Protein AF-A0A4U0Z3P5-F1 (afdb_monomer_lite)

pLDDT: mean 72.95, std 16.18, range [36.94, 95.38]

Organism: NCBI:txid402884

Foldseek 3Di:
DWDKDWPDDDDDDDDPPVCVPDDIDIDTDDPVRLVVLQVVCVVVVAPGSSRSVVVVVVVVQQDDPVLVVVLVVLVVLLVVLQVVLVVCVVVVNNVSSVVSVVVSVVSVVVSVVSSVVSVVVD

InterPro domains:
  IPR053842 Mobilization protein NikA-like [PF21983] (19-80)

Radius of gyration: 20.64 Å; chains: 1; bounding box: 52×33×50 Å

Sequence (122 aa):
MTEVIEGASDGSKPRSERRQRTEIISVRITPHERQQIKEAARRACCSGIAGYLRERALEDVLMPRDLAVIIGHLAVIGDCLASAAEALERKGLLDAAEQCRKRSTLLVALQLRLAQRSSDAG

Secondary structure (DSSP, 8-state):
-PEEE-------SPPPGGGTT-----EEE-HHHHHHHHHHHHHTT-SSHHHHHHHHHHHSS---HHHHHHHHHHHHHHHHHHHHHHHHHTTT-HHHHHHHHHHHHHHHHHHHHHHHHHHS--

Structure (mmCIF, N/CA/C/O backbone):
data_AF-A0A4U0Z3P5-F1
#
_entry.id   AF-A0A4U0Z3P5-F1
#
loop_
_atom_site.group_PDB
_atom_site.id
_atom_site.type_symbol
_atom_site.label_atom_id
_atom_site.label_alt_id
_atom_site.label_comp_id
_atom_site.label_asym_id
_atom_site.label_entity_id
_atom_site.label_seq_id
_atom_site.pdbx_PDB_ins_code
_atom_site.Cartn_x
_atom_site.Cartn_y
_atom_site.Cartn_z
_atom_site.occupancy
_atom_site.B_iso_or_equiv
_atom_site.auth_seq_id
_atom_site.auth_comp_id
_atom_site.auth_asym_id
_atom_site.auth_atom_id
_atom_site.pdbx_PDB_model_num
ATOM 1 N N . MET A 1 1 ? 36.945 -6.025 -9.769 1.00 42.53 1 MET A N 1
ATOM 2 C CA . MET A 1 1 ? 36.894 -4.910 -8.800 1.00 42.53 1 MET A CA 1
ATOM 3 C C . MET A 1 1 ? 35.521 -4.261 -8.952 1.00 42.53 1 MET A C 1
ATOM 5 O O . MET A 1 1 ? 35.223 -3.784 -10.037 1.00 42.53 1 MET A O 1
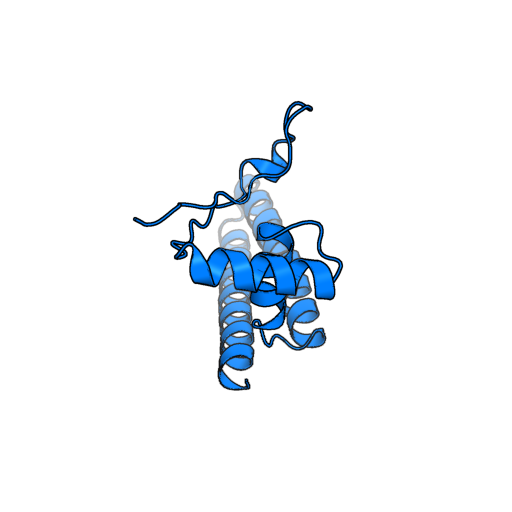ATOM 9 N N . THR A 1 2 ? 34.640 -4.394 -7.960 1.00 36.94 2 THR A N 1
ATOM 10 C CA . THR A 1 2 ? 33.233 -3.936 -7.998 1.00 36.94 2 THR A CA 1
ATOM 11 C C . THR A 1 2 ? 33.085 -2.637 -7.217 1.00 36.94 2 THR A C 1
ATOM 13 O O . THR A 1 2 ? 33.515 -2.583 -6.066 1.00 36.94 2 THR A O 1
ATOM 16 N N . GLU A 1 3 ? 32.473 -1.619 -7.821 1.00 43.22 3 GLU A N 1
ATOM 17 C CA . GLU A 1 3 ? 32.145 -0.353 -7.155 1.00 43.22 3 GLU A CA 1
ATOM 18 C C . GLU A 1 3 ? 30.726 -0.426 -6.564 1.00 43.22 3 GLU A C 1
ATOM 20 O O . GLU A 1 3 ? 29.813 -0.978 -7.182 1.00 43.22 3 GLU A O 1
ATOM 25 N N . VAL A 1 4 ? 30.539 0.121 -5.359 1.00 48.09 4 VAL A N 1
ATOM 26 C CA . VAL A 1 4 ? 29.225 0.272 -4.715 1.00 48.09 4 VAL A CA 1
ATOM 27 C C . VAL A 1 4 ? 28.721 1.680 -5.012 1.00 48.09 4 VAL A C 1
ATOM 29 O O . VAL A 1 4 ? 29.396 2.656 -4.693 1.00 48.09 4 VAL A O 1
ATOM 32 N N . ILE A 1 5 ? 27.550 1.793 -5.640 1.00 49.03 5 ILE A N 1
ATOM 33 C CA . ILE A 1 5 ? 26.909 3.087 -5.898 1.00 49.03 5 ILE A CA 1
A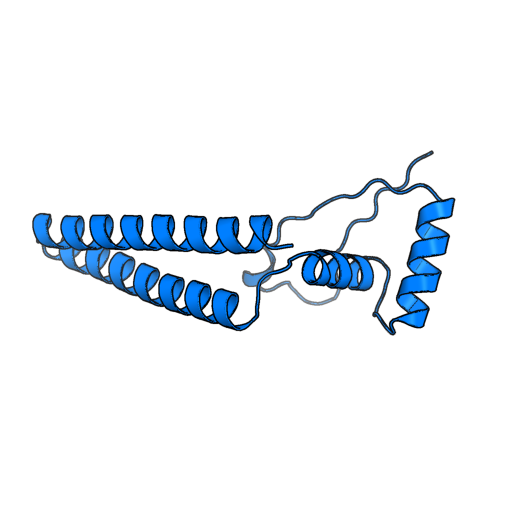TOM 34 C C . ILE A 1 5 ? 25.809 3.282 -4.859 1.00 49.03 5 ILE A C 1
ATOM 36 O O . ILE A 1 5 ? 24.796 2.584 -4.873 1.00 49.03 5 ILE A O 1
ATOM 40 N N . GLU A 1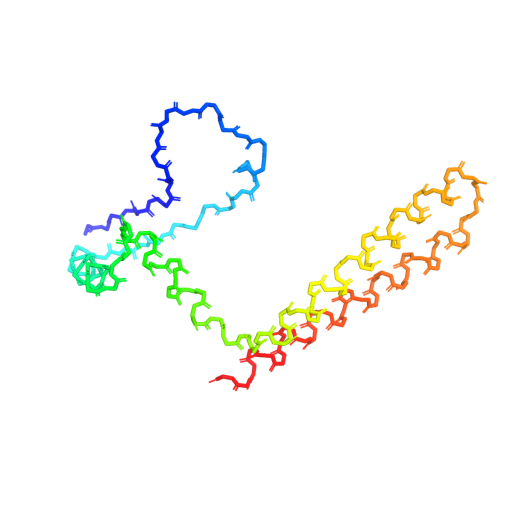 6 ? 26.008 4.243 -3.962 1.00 47.28 6 GLU A N 1
ATOM 41 C CA . GLU A 1 6 ? 25.003 4.659 -2.988 1.00 47.28 6 GLU A CA 1
ATOM 42 C C . GLU A 1 6 ? 24.114 5.750 -3.598 1.00 47.28 6 GLU A C 1
ATOM 44 O O . GLU A 1 6 ? 24.576 6.815 -4.012 1.00 47.28 6 GLU A O 1
ATOM 49 N N . GLY A 1 7 ? 22.809 5.496 -3.677 1.00 40.88 7 GLY A N 1
ATOM 50 C CA . GLY A 1 7 ? 21.832 6.472 -4.151 1.00 40.88 7 GLY A CA 1
ATOM 51 C C . GLY A 1 7 ? 21.489 7.513 -3.085 1.00 40.88 7 GLY A C 1
ATOM 52 O O . GLY A 1 7 ? 20.395 7.468 -2.525 1.00 40.88 7 GLY A O 1
ATOM 53 N N . ALA A 1 8 ? 22.374 8.477 -2.822 1.00 44.03 8 ALA A N 1
ATOM 54 C CA . ALA A 1 8 ? 22.098 9.611 -1.938 1.00 44.03 8 ALA A CA 1
ATOM 55 C C . ALA A 1 8 ? 22.137 10.946 -2.704 1.00 44.03 8 ALA A C 1
ATOM 57 O O . ALA A 1 8 ? 23.118 11.286 -3.352 1.00 44.03 8 ALA A O 1
ATOM 58 N N . SER A 1 9 ? 21.033 11.697 -2.632 1.00 41.38 9 SER A N 1
ATOM 59 C CA . SER A 1 9 ? 20.907 13.064 -3.162 1.00 41.38 9 SER A CA 1
ATOM 60 C C . SER A 1 9 ? 21.870 14.023 -2.449 1.00 41.38 9 SER A C 1
ATOM 62 O O . SER A 1 9 ? 21.959 13.978 -1.220 1.00 41.38 9 SER A O 1
ATOM 64 N N . ASP A 1 10 ? 22.511 14.889 -3.243 1.00 44.78 10 ASP A N 1
ATOM 65 C CA . ASP A 1 10 ? 23.544 15.867 -2.878 1.00 44.78 10 ASP A CA 1
ATOM 66 C C . ASP A 1 10 ? 23.290 16.623 -1.565 1.00 44.78 10 ASP A C 1
ATOM 68 O O . ASP A 1 10 ? 22.175 17.064 -1.259 1.00 44.78 10 ASP A O 1
ATOM 72 N N . GLY A 1 11 ? 24.365 16.756 -0.785 1.00 51.50 11 GLY A N 1
ATOM 73 C CA . GLY A 1 11 ? 24.392 17.397 0.523 1.00 51.50 11 GLY A CA 1
ATOM 74 C C . GLY A 1 11 ? 24.419 18.923 0.448 1.00 51.50 11 GLY A C 1
ATOM 75 O O . GLY A 1 11 ? 25.118 19.491 -0.385 1.00 51.50 11 GLY A O 1
ATOM 76 N N . SER A 1 12 ? 23.649 19.565 1.338 1.00 42.38 12 SER A N 1
ATOM 77 C CA . SER A 1 12 ? 23.876 20.924 1.900 1.00 42.38 12 SER A CA 1
ATOM 78 C C . SER A 1 12 ? 22.657 21.521 2.640 1.00 42.38 12 SER A C 1
ATOM 80 O O . SER A 1 12 ? 22.616 22.723 2.892 1.00 42.38 12 SER A O 1
ATOM 82 N N . LYS A 1 13 ? 21.660 20.723 3.058 1.00 45.34 13 LYS A N 1
ATOM 83 C CA . LYS A 1 13 ? 20.616 21.173 4.004 1.00 45.34 13 LYS A CA 1
ATOM 84 C C . LYS A 1 13 ? 20.355 20.111 5.079 1.00 45.34 13 LYS A C 1
ATOM 86 O O . LYS A 1 13 ? 20.363 18.925 4.734 1.00 45.34 13 LYS A O 1
ATOM 91 N N . PRO A 1 14 ? 20.113 20.496 6.350 1.00 45.53 14 PRO A N 1
ATOM 92 C CA . PRO A 1 14 ? 19.715 19.548 7.386 1.00 45.53 14 PRO A CA 1
ATOM 93 C C . PRO A 1 14 ? 18.454 18.804 6.923 1.00 45.53 14 PRO A C 1
ATOM 95 O O . PRO A 1 14 ? 17.455 19.401 6.521 1.00 45.53 14 PRO A O 1
ATOM 98 N N . ARG A 1 15 ? 18.573 17.476 6.860 1.00 48.81 15 ARG A N 1
ATOM 99 C CA . ARG A 1 15 ? 17.631 16.551 6.216 1.00 48.81 15 ARG A CA 1
ATOM 100 C C . ARG A 1 15 ? 16.362 16.441 7.073 1.00 48.81 15 ARG A C 1
ATOM 102 O O . ARG A 1 15 ? 16.449 16.068 8.235 1.00 48.81 15 ARG A O 1
ATOM 109 N N . SER A 1 16 ? 15.190 16.723 6.502 1.00 53.81 16 SER A N 1
ATOM 110 C CA . SER A 1 16 ? 13.887 16.530 7.163 1.00 53.81 16 SER A CA 1
ATOM 111 C C . SER A 1 16 ? 13.665 15.063 7.567 1.00 53.81 16 SER A C 1
ATOM 113 O O . SER A 1 16 ? 13.973 14.182 6.758 1.00 53.81 16 SER A O 1
ATOM 115 N N . GLU A 1 17 ? 13.041 14.797 8.723 1.00 50.62 17 GLU A N 1
ATOM 116 C CA . GLU A 1 17 ? 12.717 13.448 9.252 1.00 50.62 17 GLU A CA 1
ATOM 117 C C . GLU A 1 17 ? 12.088 12.498 8.216 1.00 50.62 17 GLU A C 1
ATOM 119 O O . GLU A 1 17 ? 12.388 11.307 8.200 1.00 50.62 17 GLU A O 1
ATOM 124 N N . ARG A 1 18 ? 11.306 13.020 7.257 1.00 46.78 18 ARG A N 1
ATOM 125 C CA . ARG A 1 18 ? 10.739 12.248 6.129 1.00 46.78 18 ARG A CA 1
ATOM 126 C C . ARG A 1 18 ? 11.768 11.445 5.314 1.00 46.78 18 ARG A C 1
ATOM 128 O O . ARG A 1 18 ? 11.397 10.438 4.725 1.00 46.78 18 ARG A O 1
ATOM 135 N N . ARG A 1 19 ? 13.039 11.866 5.268 1.00 45.56 19 ARG A N 1
ATOM 136 C CA . ARG A 1 19 ? 14.136 11.167 4.564 1.00 45.56 19 ARG A CA 1
ATOM 137 C C . ARG A 1 19 ? 14.908 10.176 5.444 1.00 45.56 19 ARG A C 1
ATOM 139 O O . ARG A 1 19 ? 15.721 9.433 4.908 1.00 45.56 19 ARG A O 1
ATOM 146 N N . GLN A 1 20 ? 14.690 10.146 6.762 1.00 46.00 20 GLN A N 1
ATOM 147 C CA . GLN A 1 20 ? 15.339 9.158 7.640 1.00 46.00 20 GLN A CA 1
ATOM 148 C C . GLN A 1 20 ? 14.762 7.745 7.454 1.00 46.00 20 GLN A C 1
ATOM 150 O O . GLN A 1 20 ? 15.431 6.770 7.764 1.00 46.00 20 GLN A O 1
ATOM 155 N N . ARG A 1 21 ? 13.551 7.629 6.890 1.00 49.78 21 ARG A N 1
ATOM 156 C CA . ARG A 1 21 ? 12.895 6.351 6.561 1.00 49.78 21 ARG A CA 1
ATOM 157 C C . ARG A 1 21 ? 13.238 5.793 5.173 1.00 49.78 21 ARG A C 1
ATOM 159 O O . ARG A 1 21 ? 12.603 4.842 4.736 1.00 49.78 21 ARG A O 1
ATOM 166 N N . THR A 1 22 ? 14.169 6.394 4.432 1.00 53.31 22 THR A N 1
ATOM 167 C CA . THR A 1 22 ? 14.506 5.899 3.090 1.00 53.31 22 THR A CA 1
ATOM 168 C C . THR A 1 22 ? 15.531 4.773 3.198 1.00 53.31 22 THR A C 1
ATOM 170 O O . THR A 1 22 ? 16.695 5.031 3.498 1.00 53.31 22 THR A O 1
ATOM 173 N N . GLU A 1 23 ? 15.099 3.535 2.952 1.00 58.38 23 GLU A N 1
ATOM 174 C CA . GLU A 1 23 ? 15.996 2.384 2.829 1.00 58.38 23 GLU A CA 1
ATOM 175 C C . GLU A 1 23 ? 16.980 2.605 1.670 1.00 58.38 23 GLU A C 1
ATOM 177 O O . GLU A 1 23 ? 16.596 2.970 0.555 1.00 58.38 23 GLU A O 1
ATOM 182 N N . ILE A 1 24 ? 18.274 2.431 1.948 1.00 65.94 24 ILE A N 1
ATOM 183 C CA . ILE A 1 24 ? 19.337 2.544 0.948 1.00 65.94 24 ILE A CA 1
ATOM 184 C C . ILE A 1 24 ? 19.555 1.156 0.350 1.00 65.94 24 ILE A C 1
ATOM 186 O O . ILE A 1 24 ? 20.060 0.257 1.019 1.00 65.94 24 ILE A O 1
ATOM 190 N N . ILE A 1 25 ? 19.206 0.994 -0.925 1.00 69.38 25 ILE A N 1
ATOM 191 C CA . ILE A 1 25 ? 19.501 -0.221 -1.687 1.00 69.38 25 ILE A CA 1
ATOM 192 C C . ILE A 1 25 ? 20.864 -0.037 -2.354 1.00 69.38 25 ILE A C 1
ATOM 194 O O . ILE A 1 25 ? 21.058 0.894 -3.138 1.00 69.38 25 ILE A O 1
ATOM 198 N N . SER A 1 26 ? 21.813 -0.914 -2.030 1.00 69.31 26 SER A N 1
ATOM 199 C CA . SER A 1 26 ? 23.131 -0.942 -2.669 1.00 69.31 26 SER A CA 1
ATOM 200 C C . SER A 1 26 ? 23.131 -1.943 -3.823 1.00 69.31 26 SER A C 1
ATOM 202 O O . SER A 1 26 ? 22.692 -3.081 -3.672 1.00 69.31 26 SER A O 1
ATOM 204 N N . VAL A 1 27 ? 23.623 -1.521 -4.989 1.00 70.50 27 VAL A N 1
ATOM 205 C CA . VAL A 1 27 ? 23.731 -2.375 -6.180 1.00 70.50 27 VAL A CA 1
ATOM 206 C C . VAL A 1 27 ? 25.201 -2.490 -6.557 1.00 70.50 27 VAL A C 1
ATOM 208 O O . VAL A 1 27 ? 25.912 -1.485 -6.638 1.00 70.50 27 VAL A O 1
ATOM 211 N N . ARG A 1 28 ? 25.670 -3.723 -6.766 1.00 74.31 28 ARG A N 1
ATOM 212 C CA . ARG A 1 28 ? 27.024 -3.990 -7.259 1.00 74.31 28 ARG A CA 1
ATOM 213 C C . ARG A 1 28 ? 26.991 -3.990 -8.775 1.00 74.31 28 ARG A C 1
ATOM 215 O O . ARG A 1 28 ? 26.265 -4.780 -9.364 1.00 74.31 28 ARG A O 1
ATOM 222 N N . ILE A 1 29 ? 27.780 -3.109 -9.377 1.00 79.94 29 ILE A N 1
ATOM 223 C CA . ILE A 1 29 ? 27.817 -2.915 -10.825 1.00 79.94 29 ILE A CA 1
ATOM 224 C C . ILE A 1 29 ? 29.282 -2.948 -11.262 1.00 79.94 29 ILE A C 1
ATOM 226 O O . ILE A 1 29 ? 30.165 -2.409 -10.586 1.00 79.94 29 ILE A O 1
ATOM 230 N N . THR A 1 30 ? 29.567 -3.616 -12.373 1.00 82.00 30 THR A N 1
ATOM 231 C CA . THR A 1 30 ? 30.904 -3.615 -12.971 1.00 82.00 30 THR A CA 1
ATOM 232 C C . THR A 1 30 ? 31.198 -2.275 -13.664 1.00 82.00 30 THR A C 1
ATOM 234 O O . THR A 1 30 ? 30.276 -1.564 -14.071 1.00 82.00 30 THR A O 1
ATOM 237 N N . PRO A 1 31 ? 32.475 -1.895 -13.858 1.00 80.56 31 PRO A N 1
ATOM 238 C CA . PRO A 1 31 ? 32.821 -0.635 -14.526 1.00 80.56 31 PRO A CA 1
ATOM 239 C C . PRO A 1 31 ? 32.217 -0.492 -15.933 1.00 80.56 31 PRO A C 1
ATOM 241 O O . PRO A 1 31 ? 31.836 0.605 -16.338 1.00 80.56 31 PRO A O 1
ATOM 244 N N . HIS A 1 32 ? 32.088 -1.608 -16.657 1.00 80.69 32 HIS A N 1
ATOM 245 C CA . HIS A 1 32 ? 31.487 -1.646 -17.988 1.00 80.69 32 HIS A CA 1
ATOM 246 C C . HIS A 1 32 ? 29.980 -1.349 -17.947 1.00 80.69 32 HIS A C 1
ATOM 248 O O . HIS A 1 32 ? 29.501 -0.457 -18.644 1.00 80.69 32 HIS A O 1
ATOM 254 N N . GLU A 1 33 ? 29.238 -2.027 -17.072 1.00 74.31 33 GLU A N 1
ATOM 255 C CA . GLU A 1 33 ? 27.801 -1.792 -16.877 1.00 74.31 33 GLU A CA 1
ATOM 256 C C . GLU A 1 33 ? 27.527 -0.368 -16.383 1.00 74.31 33 GLU A C 1
ATOM 258 O O . GLU A 1 33 ? 26.593 0.293 -16.832 1.00 74.31 33 GLU A O 1
ATOM 263 N N . ARG A 1 34 ? 28.386 0.163 -15.506 1.00 81.94 34 ARG A N 1
ATOM 264 C CA . ARG A 1 34 ? 28.273 1.541 -15.021 1.00 81.94 34 ARG A CA 1
ATOM 265 C C . ARG A 1 34 ? 28.348 2.550 -16.167 1.00 81.94 34 ARG A C 1
ATOM 267 O O . ARG A 1 34 ? 27.592 3.524 -16.171 1.00 81.94 34 ARG A O 1
ATOM 274 N N . GLN A 1 35 ? 29.236 2.322 -17.134 1.00 83.62 35 GLN A N 1
ATOM 275 C CA . GLN A 1 35 ? 29.362 3.172 -18.314 1.00 83.62 35 GLN A CA 1
ATOM 276 C C . GLN A 1 35 ? 28.112 3.083 -19.203 1.00 83.62 35 GLN A C 1
ATOM 278 O O . GLN A 1 35 ? 27.568 4.118 -19.591 1.00 83.62 35 GLN A O 1
ATOM 283 N N . GLN A 1 36 ? 27.592 1.874 -19.432 1.00 84.62 36 GLN A N 1
ATOM 284 C CA . GLN A 1 36 ? 26.351 1.664 -20.186 1.00 84.62 36 GLN A CA 1
ATOM 285 C C . GLN A 1 36 ? 25.154 2.375 -19.535 1.00 84.62 36 GLN A C 1
ATOM 287 O O . GLN A 1 36 ? 24.404 3.086 -20.208 1.00 84.62 36 GLN A O 1
ATOM 292 N N . ILE A 1 37 ? 25.006 2.256 -18.212 1.00 82.44 37 ILE A N 1
ATOM 293 C CA . ILE A 1 37 ? 23.919 2.892 -17.456 1.00 82.44 37 ILE A CA 1
ATOM 294 C C . ILE A 1 37 ? 24.057 4.416 -17.477 1.00 82.44 37 ILE A C 1
ATOM 296 O O . ILE A 1 37 ? 23.067 5.132 -17.593 1.00 82.44 37 ILE A O 1
ATOM 300 N N . LYS A 1 38 ? 25.282 4.942 -17.413 1.00 83.06 38 LYS A N 1
ATOM 301 C CA . LYS A 1 38 ? 25.539 6.384 -17.514 1.00 83.06 38 LYS A CA 1
ATOM 302 C C . LYS A 1 38 ? 25.110 6.945 -18.870 1.00 83.06 38 LYS A C 1
ATOM 304 O O . LYS A 1 38 ? 24.533 8.030 -18.935 1.00 83.06 38 LYS A O 1
ATOM 309 N N . GLU A 1 39 ? 25.387 6.222 -19.948 1.00 83.19 39 GLU A N 1
ATOM 310 C CA . GLU A 1 39 ? 24.971 6.602 -21.299 1.00 83.19 39 GLU A CA 1
ATOM 311 C C . GLU A 1 39 ? 23.457 6.489 -21.488 1.00 83.19 39 GLU A C 1
ATOM 313 O O . GLU A 1 39 ? 22.854 7.331 -22.155 1.00 83.19 39 GLU A O 1
ATOM 318 N N . ALA A 1 40 ? 22.828 5.482 -20.884 1.00 78.81 40 ALA A N 1
ATOM 319 C CA . ALA A 1 40 ? 21.377 5.334 -20.879 1.00 78.81 40 ALA A CA 1
ATOM 320 C C . ALA A 1 40 ? 20.685 6.452 -20.075 1.00 78.81 40 ALA A C 1
ATOM 322 O O . ALA A 1 40 ? 19.753 7.075 -20.578 1.00 78.81 40 ALA A O 1
ATOM 323 N N . ALA A 1 41 ? 21.206 6.797 -18.893 1.00 80.62 41 ALA A N 1
ATOM 324 C CA . ALA A 1 41 ? 20.706 7.890 -18.058 1.00 80.62 41 ALA A CA 1
ATOM 325 C C . ALA A 1 41 ? 20.758 9.246 -18.777 1.00 80.62 41 ALA A C 1
ATOM 327 O O . ALA A 1 41 ? 19.818 10.032 -18.690 1.00 80.62 41 ALA A O 1
ATOM 328 N N . ARG A 1 42 ? 21.835 9.505 -19.534 1.00 75.75 42 ARG A N 1
ATOM 329 C CA . ARG A 1 42 ? 21.958 10.714 -20.365 1.00 75.75 42 ARG A CA 1
ATOM 330 C C . ARG A 1 42 ? 20.910 10.764 -21.470 1.00 75.75 42 ARG A C 1
ATOM 332 O O . ARG A 1 42 ? 20.332 11.819 -21.697 1.00 75.75 42 ARG A O 1
ATOM 339 N N . ARG A 1 43 ? 20.663 9.637 -22.143 1.00 79.44 43 ARG A N 1
ATOM 340 C CA . ARG A 1 43 ? 19.638 9.536 -23.194 1.00 79.44 43 ARG A CA 1
ATOM 341 C C . ARG A 1 43 ? 18.221 9.720 -22.650 1.00 79.44 43 ARG A C 1
ATOM 343 O O . ARG A 1 43 ? 17.388 10.285 -23.342 1.00 79.44 43 ARG A O 1
ATOM 350 N N . ALA A 1 44 ? 17.974 9.277 -21.421 1.00 75.25 44 ALA A N 1
ATOM 351 C CA . ALA A 1 44 ? 16.691 9.409 -20.736 1.00 75.25 44 ALA A CA 1
ATOM 352 C C . ALA A 1 44 ? 16.505 10.756 -20.003 1.00 75.25 44 ALA A C 1
ATOM 354 O O . ALA A 1 44 ? 15.496 10.946 -19.335 1.00 75.25 44 ALA A O 1
ATOM 355 N N . CYS A 1 45 ? 17.453 11.697 -20.115 1.00 79.12 45 CYS A N 1
ATOM 356 C CA . CYS A 1 45 ? 17.428 12.992 -19.419 1.00 79.12 45 CYS A CA 1
ATOM 357 C C . CYS A 1 45 ? 17.347 12.898 -17.879 1.00 79.12 45 CYS A C 1
ATOM 359 O O . CYS A 1 45 ? 16.941 13.855 -17.218 1.00 79.12 45 CYS A O 1
ATOM 361 N N . CYS A 1 46 ? 17.768 11.780 -17.285 1.00 73.94 46 CYS A N 1
ATOM 362 C CA . CYS A 1 46 ? 17.772 11.614 -15.835 1.00 73.94 46 CYS A CA 1
ATOM 363 C C . CYS A 1 46 ? 18.929 12.401 -15.199 1.00 73.94 46 CYS A C 1
ATOM 365 O O . CYS A 1 46 ? 20.016 12.529 -15.767 1.00 73.94 46 CYS A O 1
ATOM 367 N N . SER A 1 47 ? 18.747 12.839 -13.952 1.00 72.31 47 SER A N 1
ATOM 368 C CA . SER A 1 47 ? 19.763 13.583 -13.186 1.00 72.31 47 SER A CA 1
ATOM 369 C C . SER A 1 47 ? 21.013 12.766 -12.815 1.00 72.31 47 SER A C 1
ATOM 371 O O . SER A 1 47 ? 21.996 13.323 -12.331 1.00 72.31 47 SER A O 1
ATOM 373 N N . GLY A 1 48 ? 21.012 11.451 -13.055 1.00 77.56 48 GLY A N 1
ATOM 374 C CA . GLY A 1 48 ? 22.166 10.580 -12.850 1.00 77.56 48 GLY A CA 1
ATOM 375 C C . GLY A 1 48 ? 21.804 9.097 -12.836 1.00 77.56 48 GLY A C 1
ATOM 376 O O . GLY A 1 48 ? 20.641 8.727 -12.979 1.00 77.56 48 GLY A O 1
ATOM 377 N N . ILE A 1 49 ? 22.809 8.244 -12.610 1.00 78.06 49 ILE A N 1
ATOM 378 C CA . ILE A 1 49 ? 22.668 6.775 -12.581 1.00 78.06 49 ILE A CA 1
ATOM 379 C C . ILE A 1 49 ? 21.615 6.333 -11.558 1.00 78.06 49 ILE A C 1
ATOM 381 O O . ILE A 1 49 ? 20.754 5.528 -11.881 1.00 78.06 49 ILE A O 1
ATOM 385 N N . ALA A 1 50 ? 21.637 6.892 -10.346 1.00 75.00 50 ALA A N 1
ATOM 386 C CA . ALA A 1 50 ? 20.659 6.549 -9.313 1.00 75.00 50 ALA A CA 1
ATOM 387 C C . ALA A 1 50 ? 19.234 7.017 -9.660 1.00 75.00 50 ALA A C 1
ATOM 389 O O . ALA A 1 50 ? 18.270 6.359 -9.285 1.00 75.00 50 ALA A O 1
ATOM 390 N N . GLY A 1 51 ? 19.096 8.147 -10.364 1.00 72.00 51 GLY A N 1
ATOM 391 C CA . GLY A 1 51 ? 17.803 8.624 -10.862 1.00 72.00 51 GLY A CA 1
ATOM 392 C C . GLY A 1 51 ? 17.252 7.691 -11.933 1.00 72.00 51 GLY A C 1
ATOM 393 O O . GLY A 1 51 ? 16.132 7.217 -11.806 1.00 72.00 51 GLY A O 1
ATOM 394 N N . TYR A 1 52 ? 18.094 7.336 -12.903 1.00 79.12 52 TYR A N 1
ATOM 395 C CA . TYR A 1 52 ? 17.758 6.402 -13.972 1.00 79.12 52 TYR A CA 1
ATOM 396 C C . TYR A 1 52 ? 17.415 5.001 -13.452 1.00 79.12 52 TYR A C 1
ATOM 398 O O . TYR A 1 52 ? 16.404 4.436 -13.846 1.00 79.12 52 TYR A O 1
ATOM 406 N N . LEU A 1 53 ? 18.207 4.448 -12.526 1.00 77.00 53 LEU A N 1
ATOM 407 C CA . LEU A 1 53 ? 17.920 3.146 -11.915 1.00 77.00 53 LEU A CA 1
ATOM 408 C C . LEU A 1 53 ? 16.636 3.172 -11.090 1.00 77.00 53 LEU A C 1
ATOM 410 O O . LEU A 1 53 ? 15.911 2.188 -11.084 1.00 77.00 53 LEU A O 1
ATOM 414 N N . ARG A 1 54 ? 16.334 4.286 -10.413 1.00 73.06 54 ARG A N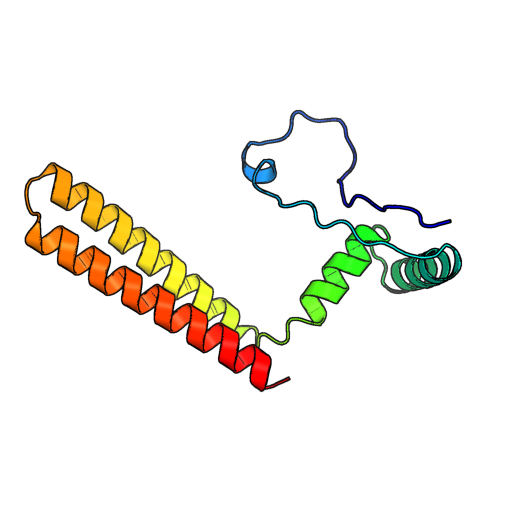 1
ATOM 415 C CA . ARG A 1 54 ? 15.069 4.441 -9.690 1.00 73.06 54 ARG A CA 1
ATOM 416 C C . ARG A 1 54 ? 13.889 4.503 -10.650 1.00 73.06 54 ARG A C 1
ATOM 418 O O . ARG A 1 54 ? 12.896 3.841 -10.400 1.00 73.06 54 ARG A O 1
ATOM 425 N N . GLU A 1 55 ? 13.991 5.287 -11.718 1.00 70.25 55 GLU A N 1
ATOM 426 C CA . GLU A 1 55 ? 12.943 5.372 -12.737 1.00 70.25 55 GLU A CA 1
ATOM 427 C C . GLU A 1 55 ? 12.718 4.016 -13.399 1.00 70.25 55 GLU A C 1
ATOM 429 O O . GLU A 1 55 ? 11.585 3.566 -13.444 1.00 70.25 55 GLU A O 1
ATOM 434 N N . ARG A 1 56 ? 13.781 3.301 -13.782 1.00 72.25 56 ARG A N 1
ATOM 435 C CA . ARG A 1 56 ? 13.681 1.952 -14.361 1.00 72.25 56 ARG A CA 1
ATOM 436 C C . ARG A 1 56 ? 13.133 0.921 -13.383 1.00 72.25 56 ARG A C 1
ATOM 438 O O . ARG A 1 56 ? 12.244 0.169 -13.744 1.00 72.25 56 ARG A O 1
ATOM 445 N N . ALA A 1 57 ? 13.588 0.937 -12.132 1.00 67.12 57 ALA A N 1
ATOM 446 C CA . ALA A 1 57 ? 13.057 0.058 -11.095 1.00 67.12 57 ALA A CA 1
ATOM 447 C C . ALA A 1 57 ? 11.584 0.343 -10.770 1.00 67.12 57 ALA A C 1
ATOM 449 O O . ALA A 1 57 ? 10.917 -0.537 -10.247 1.00 67.12 57 ALA A O 1
ATOM 450 N N . LEU A 1 58 ? 11.081 1.553 -11.043 1.00 63.25 58 LEU A N 1
ATOM 451 C CA . LEU A 1 58 ? 9.664 1.902 -10.915 1.00 63.25 58 LEU A CA 1
ATOM 452 C C . LEU A 1 58 ? 8.876 1.636 -12.207 1.00 63.25 58 LEU A C 1
ATOM 454 O O . LEU A 1 58 ? 7.699 1.310 -12.121 1.00 63.25 58 LEU A O 1
ATOM 458 N N . GLU A 1 59 ? 9.503 1.754 -13.380 1.00 59.81 59 GLU A N 1
ATOM 459 C CA . GLU A 1 59 ? 8.935 1.371 -14.681 1.00 59.81 59 GLU A CA 1
ATOM 460 C C . GLU A 1 59 ? 8.762 -0.154 -14.794 1.00 59.81 59 GLU A C 1
ATOM 462 O O . GLU A 1 59 ? 7.772 -0.602 -15.367 1.00 59.81 59 GLU A O 1
ATOM 467 N N . ASP A 1 60 ? 9.659 -0.941 -14.189 1.00 51.62 60 ASP A N 1
ATOM 468 C CA . ASP A 1 60 ? 9.555 -2.406 -14.089 1.00 51.62 60 ASP A CA 1
ATOM 469 C C . ASP A 1 60 ? 8.541 -2.861 -13.019 1.00 51.62 60 ASP A C 1
ATOM 471 O O . ASP A 1 60 ? 8.193 -4.041 -12.947 1.00 51.62 60 ASP A O 1
ATOM 475 N N . VAL A 1 61 ? 8.002 -1.942 -12.204 1.00 53.19 61 VAL A N 1
ATOM 476 C CA . VAL A 1 61 ? 6.804 -2.221 -11.404 1.00 53.19 61 VAL A CA 1
ATOM 477 C C . VAL A 1 61 ? 5.600 -2.013 -12.315 1.00 53.19 61 VAL A C 1
ATOM 479 O O . VAL A 1 61 ? 5.018 -0.931 -12.378 1.00 53.19 61 VAL A O 1
ATOM 482 N N . LEU A 1 62 ? 5.209 -3.082 -13.010 1.00 57.16 62 LEU A N 1
ATOM 483 C CA . LEU A 1 62 ? 3.954 -3.216 -13.755 1.00 57.16 62 LEU A CA 1
ATOM 484 C C . LEU A 1 62 ? 2.728 -3.147 -12.819 1.00 57.16 62 LEU A C 1
ATOM 486 O O . LEU A 1 62 ? 1.898 -4.047 -12.779 1.00 57.16 62 LEU A O 1
ATOM 490 N N . MET A 1 63 ? 2.567 -2.074 -12.040 1.00 62.38 63 MET A N 1
ATOM 491 C CA . MET A 1 63 ? 1.276 -1.746 -11.442 1.00 62.38 63 MET A CA 1
ATOM 492 C C . MET A 1 63 ? 0.528 -0.795 -12.373 1.00 62.38 63 MET A C 1
ATOM 494 O O . MET A 1 63 ? 0.907 0.374 -12.486 1.00 62.38 63 MET A O 1
ATOM 498 N N . PRO A 1 64 ? -0.583 -1.239 -12.992 1.00 69.38 64 PRO A N 1
ATOM 499 C CA . PRO A 1 64 ? -1.549 -0.336 -13.594 1.00 69.38 64 PRO A CA 1
ATOM 500 C C . PRO A 1 64 ? -1.866 0.821 -12.639 1.00 69.38 64 PRO A C 1
ATOM 502 O O . PRO A 1 64 ? -2.184 0.599 -11.467 1.00 69.38 64 PRO A O 1
ATOM 505 N N . ARG A 1 65 ? -1.785 2.061 -13.138 1.00 66.44 65 ARG A N 1
ATOM 506 C CA . ARG A 1 65 ? -1.982 3.295 -12.353 1.00 66.44 65 ARG A CA 1
ATOM 507 C C . ARG A 1 65 ? -3.261 3.257 -11.510 1.00 66.44 65 ARG A C 1
ATOM 509 O O . ARG A 1 65 ? -3.252 3.707 -10.368 1.00 66.44 65 ARG A O 1
ATOM 516 N N . ASP A 1 66 ? -4.326 2.671 -12.045 1.00 72.00 66 ASP A N 1
ATOM 517 C CA . ASP A 1 66 ? -5.611 2.533 -11.357 1.00 72.00 66 ASP A CA 1
ATOM 518 C C . ASP A 1 66 ? -5.519 1.621 -10.125 1.00 72.00 66 ASP A C 1
ATOM 520 O O . ASP A 1 66 ? -6.061 1.946 -9.069 1.00 72.00 66 ASP A O 1
ATOM 524 N N . LEU A 1 67 ? -4.764 0.520 -10.206 1.00 73.88 67 LEU A N 1
ATOM 525 C CA . LEU A 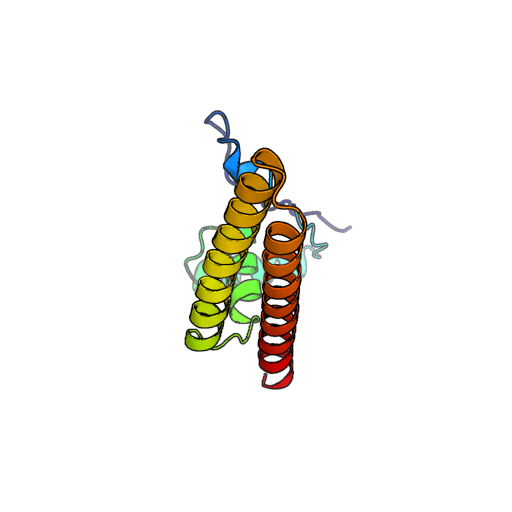1 67 ? -4.528 -0.360 -9.061 1.00 73.88 67 LEU A CA 1
ATOM 526 C C . LEU A 1 67 ? -3.684 0.340 -7.990 1.00 73.88 67 LEU A C 1
ATOM 528 O O . LEU A 1 67 ? -3.982 0.204 -6.804 1.00 73.88 67 LEU A O 1
ATOM 532 N N . ALA A 1 68 ? -2.678 1.128 -8.380 1.00 72.75 68 ALA A N 1
ATOM 533 C CA . ALA A 1 68 ? -1.868 1.894 -7.430 1.00 72.75 68 ALA A CA 1
ATOM 534 C C . ALA A 1 68 ? -2.719 2.930 -6.671 1.00 72.75 68 ALA A C 1
ATOM 536 O O . ALA A 1 68 ? -2.601 3.072 -5.452 1.00 72.75 68 ALA A O 1
ATOM 537 N N . VAL A 1 69 ? -3.637 3.601 -7.374 1.00 78.94 69 VAL A N 1
ATOM 538 C CA . VAL A 1 69 ? -4.609 4.527 -6.773 1.00 78.94 69 VAL A CA 1
ATOM 539 C C . VAL A 1 69 ? -5.549 3.799 -5.806 1.00 78.94 69 VAL A C 1
ATOM 541 O O . VAL A 1 69 ? -5.814 4.305 -4.715 1.00 78.94 69 VAL A O 1
ATOM 544 N N . ILE A 1 70 ? -6.031 2.603 -6.155 1.00 79.69 70 ILE A N 1
ATOM 545 C CA . ILE A 1 70 ? -6.874 1.788 -5.266 1.00 79.69 70 ILE A CA 1
ATOM 546 C C . ILE A 1 70 ? -6.106 1.385 -4.000 1.00 79.69 70 ILE A C 1
ATOM 548 O O . ILE A 1 70 ? -6.619 1.576 -2.897 1.00 79.69 70 ILE A O 1
ATOM 552 N N . ILE A 1 71 ? -4.870 0.888 -4.126 1.00 81.75 71 ILE A N 1
ATOM 553 C CA . ILE A 1 71 ? -4.029 0.526 -2.971 1.00 81.75 71 ILE A CA 1
ATOM 554 C C . ILE A 1 71 ? -3.805 1.737 -2.057 1.00 81.75 71 ILE A C 1
ATOM 556 O O . ILE A 1 71 ? -3.922 1.604 -0.835 1.00 81.75 71 ILE A O 1
ATOM 560 N N . GLY A 1 72 ? -3.553 2.914 -2.639 1.00 77.69 72 GLY A N 1
ATOM 561 C CA . GLY A 1 72 ? -3.402 4.167 -1.901 1.00 77.69 72 GLY A CA 1
ATOM 562 C C . GLY A 1 72 ? -4.645 4.540 -1.088 1.00 77.69 72 GLY A C 1
ATOM 563 O O . GLY A 1 72 ? -4.535 4.836 0.099 1.00 77.69 72 GLY A O 1
ATOM 564 N N . HIS A 1 73 ? -5.842 4.458 -1.677 1.00 81.75 73 HIS A N 1
ATOM 565 C CA . HIS A 1 73 ? -7.087 4.717 -0.942 1.00 81.75 73 HIS A CA 1
ATOM 566 C C . HIS A 1 73 ? -7.327 3.704 0.183 1.00 81.75 73 HIS A C 1
ATOM 568 O O . HIS A 1 73 ? -7.727 4.092 1.280 1.00 81.75 73 HIS A O 1
ATOM 574 N N . LEU A 1 74 ? -7.045 2.417 -0.054 1.00 82.06 74 LEU A N 1
ATOM 575 C CA . LEU A 1 74 ? -7.148 1.390 0.987 1.00 82.06 74 LEU A CA 1
ATOM 576 C C . LEU A 1 74 ? -6.203 1.679 2.166 1.00 82.06 74 LEU A C 1
ATOM 578 O O . LEU A 1 74 ? -6.571 1.407 3.307 1.00 82.06 74 LEU A O 1
ATOM 582 N N . ALA A 1 75 ? -5.031 2.274 1.908 1.00 78.31 75 ALA A N 1
ATOM 583 C CA . ALA A 1 75 ? -4.069 2.624 2.953 1.00 78.31 75 ALA A CA 1
ATOM 584 C C . ALA A 1 75 ? -4.613 3.742 3.847 1.00 78.31 75 ALA A C 1
ATOM 586 O O . ALA A 1 75 ? -4.619 3.600 5.066 1.00 78.31 75 ALA A O 1
ATOM 587 N N . VAL A 1 76 ? -5.175 4.794 3.242 1.00 85.19 76 VAL A N 1
ATOM 588 C CA . VAL A 1 76 ? -5.813 5.896 3.982 1.00 85.19 76 VAL A CA 1
ATOM 589 C C . VAL A 1 76 ? -6.952 5.382 4.868 1.00 85.19 76 VAL A C 1
ATOM 591 O O . VAL A 1 76 ? -7.062 5.775 6.027 1.00 85.19 76 VAL A O 1
ATOM 594 N N . ILE A 1 77 ? -7.782 4.464 4.361 1.00 84.06 77 ILE A N 1
ATOM 595 C CA . ILE A 1 77 ? -8.862 3.856 5.157 1.00 84.06 77 ILE A CA 1
ATOM 596 C C . ILE A 1 77 ? -8.285 3.036 6.324 1.00 84.06 77 ILE A C 1
ATOM 598 O O . ILE A 1 77 ? -8.807 3.107 7.439 1.00 84.06 77 ILE A O 1
ATOM 602 N N . GLY A 1 78 ? -7.205 2.283 6.092 1.00 85.56 78 GLY A N 1
ATOM 603 C CA . GLY A 1 78 ? -6.488 1.538 7.131 1.00 85.56 78 GLY A CA 1
ATOM 604 C C . GLY A 1 78 ? -5.972 2.434 8.259 1.00 85.56 78 GLY A C 1
ATOM 605 O O . GLY A 1 78 ? -6.195 2.123 9.431 1.00 85.56 78 GLY A O 1
ATOM 606 N N . ASP A 1 79 ? -5.377 3.578 7.916 1.00 80.50 79 ASP A N 1
ATOM 607 C CA . ASP A 1 79 ? -4.881 4.570 8.879 1.00 80.50 79 ASP A CA 1
ATOM 608 C C . ASP A 1 79 ? -6.019 5.184 9.709 1.00 80.50 79 ASP A C 1
ATOM 610 O O . ASP A 1 79 ? -5.898 5.351 10.929 1.00 80.50 79 ASP A O 1
ATOM 614 N N . CYS A 1 80 ? -7.163 5.473 9.077 1.00 86.88 80 CYS A N 1
ATOM 615 C CA . CYS A 1 80 ? -8.355 5.936 9.787 1.00 86.88 80 CYS A CA 1
ATOM 616 C C . CYS A 1 80 ? -8.869 4.886 10.783 1.00 86.88 80 CYS A C 1
ATOM 618 O O . CYS A 1 80 ? -9.225 5.234 11.909 1.00 86.88 80 CYS A O 1
ATOM 620 N N . LEU A 1 81 ? -8.893 3.605 10.399 1.00 87.25 81 LEU A N 1
ATOM 621 C CA . LEU A 1 81 ? -9.310 2.515 11.285 1.00 87.25 81 LEU A CA 1
ATOM 622 C C . LEU A 1 81 ? -8.339 2.312 12.452 1.00 87.25 81 LEU A C 1
ATOM 624 O O . LEU A 1 81 ? -8.794 2.080 13.571 1.00 87.25 81 LEU A O 1
ATOM 628 N N . ALA A 1 82 ? -7.032 2.428 12.215 1.00 84.69 82 ALA A N 1
ATOM 629 C CA . ALA A 1 82 ? -6.023 2.362 13.270 1.00 84.69 82 ALA A CA 1
ATOM 630 C C . ALA A 1 82 ? -6.195 3.516 14.271 1.00 84.69 82 ALA A C 1
ATOM 632 O O . ALA A 1 82 ? -6.319 3.284 15.473 1.00 84.69 82 ALA A O 1
ATOM 633 N N . SER A 1 83 ? -6.336 4.744 13.764 1.00 87.50 83 SER A N 1
ATOM 634 C CA . SER A 1 83 ? -6.577 5.936 14.589 1.00 87.50 83 SER A CA 1
ATOM 635 C C . SER A 1 83 ? -7.874 5.822 15.403 1.00 87.50 83 SER A C 1
ATOM 637 O O . SER A 1 83 ? -7.923 6.202 16.576 1.00 87.50 83 SER A O 1
ATOM 639 N N . ALA A 1 84 ? -8.937 5.272 14.804 1.00 90.25 84 ALA A N 1
ATOM 640 C CA . ALA A 1 84 ? -10.195 5.010 15.494 1.00 90.25 84 ALA A CA 1
ATOM 641 C C . ALA A 1 84 ? -10.032 3.951 16.595 1.00 90.25 84 ALA A C 1
ATOM 643 O O . ALA A 1 84 ? -10.556 4.140 17.691 1.00 90.25 84 ALA A O 1
ATOM 644 N N . ALA A 1 85 ? -9.278 2.876 16.342 1.00 92.31 85 ALA A N 1
ATOM 645 C CA . ALA A 1 85 ? -9.005 1.847 17.342 1.00 92.31 85 ALA A CA 1
ATOM 646 C C . ALA A 1 85 ? -8.294 2.434 18.572 1.00 92.31 85 ALA A C 1
ATOM 648 O O . ALA A 1 85 ? -8.751 2.225 19.693 1.00 92.31 85 ALA A O 1
ATOM 649 N N . GLU A 1 86 ? -7.257 3.251 18.373 1.00 91.44 86 GLU A N 1
ATOM 650 C CA . GLU A 1 86 ? -6.548 3.926 19.471 1.00 91.44 86 GLU A CA 1
ATOM 651 C C . GLU A 1 86 ? -7.450 4.886 20.263 1.00 91.44 86 GLU A C 1
ATOM 653 O O . GLU A 1 86 ? -7.314 5.042 21.480 1.00 91.44 86 GLU A O 1
ATOM 658 N N . ALA A 1 87 ? -8.362 5.586 19.584 1.00 93.44 87 ALA A N 1
ATOM 659 C CA . ALA A 1 87 ? -9.321 6.469 20.242 1.00 93.44 87 ALA A CA 1
ATOM 660 C C . ALA A 1 87 ? -10.343 5.679 21.078 1.00 93.44 87 ALA A C 1
ATOM 662 O O . ALA A 1 87 ? -10.694 6.104 22.181 1.00 93.44 87 ALA A O 1
ATOM 663 N N . LEU A 1 88 ? -10.792 4.526 20.576 1.00 94.94 88 LEU A N 1
ATOM 664 C CA . LEU A 1 88 ? -11.723 3.627 21.259 1.00 94.94 88 LEU A CA 1
ATOM 665 C C . LEU A 1 88 ? -11.080 2.961 22.484 1.00 94.94 88 LEU A C 1
ATOM 667 O O . LEU A 1 88 ? -11.708 2.903 23.542 1.00 94.94 88 LEU A O 1
ATOM 671 N N . GLU A 1 89 ? -9.813 2.548 22.395 1.00 95.06 89 GLU A N 1
ATOM 672 C CA . GLU A 1 89 ? -9.063 2.001 23.536 1.00 95.06 89 GLU A CA 1
ATOM 673 C C . GLU A 1 89 ? -8.914 3.005 24.669 1.00 95.06 89 GLU A C 1
ATOM 675 O O . GLU A 1 89 ? -9.165 2.676 25.828 1.00 95.06 89 GLU A O 1
ATOM 680 N N . ARG A 1 90 ? -8.611 4.266 24.340 1.00 95.06 90 ARG A N 1
ATOM 681 C CA . ARG A 1 90 ? -8.554 5.356 25.327 1.00 95.06 90 ARG A CA 1
ATOM 682 C C . ARG A 1 90 ? -9.880 5.591 26.054 1.00 95.06 90 ARG A C 1
ATOM 684 O O . ARG A 1 90 ? -9.892 6.226 27.106 1.00 95.06 90 ARG A O 1
ATOM 691 N N . LYS A 1 91 ? -10.997 5.108 25.506 1.00 95.38 91 LYS A N 1
ATOM 692 C CA . LYS A 1 91 ? -12.335 5.174 26.111 1.00 95.38 91 LYS A CA 1
ATOM 693 C C . LYS A 1 91 ? -12.774 3.858 26.758 1.00 95.38 91 LYS A C 1
ATOM 695 O O . LYS A 1 91 ? -13.899 3.787 27.239 1.00 95.38 91 LYS A O 1
ATOM 700 N N . GLY A 1 92 ? -11.914 2.838 26.782 1.00 94.69 92 GLY A N 1
ATOM 701 C CA . GLY A 1 92 ? -12.233 1.514 27.322 1.00 94.69 92 GLY A CA 1
ATOM 702 C C . GLY A 1 92 ? -13.166 0.683 26.435 1.00 94.69 92 GLY A C 1
ATOM 703 O O . GLY A 1 92 ? -13.657 -0.354 26.870 1.00 94.69 92 GLY A O 1
ATOM 704 N N . LEU A 1 93 ? -13.412 1.104 25.189 1.00 94.94 93 LEU A N 1
ATOM 705 C CA . LEU A 1 93 ? -14.288 0.412 24.238 1.00 94.94 93 LEU A CA 1
ATOM 706 C C . LEU A 1 93 ? -13.500 -0.646 23.451 1.00 94.94 93 LEU A C 1
ATOM 708 O O . LEU A 1 93 ? -13.336 -0.549 22.232 1.00 94.94 93 LEU A O 1
ATOM 712 N N . LEU A 1 94 ? -12.985 -1.646 24.169 1.00 92.94 94 LEU A N 1
ATOM 713 C CA . LEU A 1 94 ? -12.028 -2.625 23.639 1.00 92.94 94 LEU A CA 1
ATOM 714 C C . LEU A 1 94 ? -12.607 -3.475 22.497 1.00 92.94 94 LEU A C 1
ATOM 716 O O . LEU A 1 94 ? -11.931 -3.677 21.491 1.00 92.94 94 LEU A O 1
ATOM 720 N N . ASP A 1 95 ? -13.873 -3.891 22.589 1.00 93.62 95 ASP A N 1
ATOM 721 C CA . ASP A 1 95 ? -14.520 -4.692 21.539 1.00 93.62 95 ASP A CA 1
ATOM 722 C C . ASP A 1 95 ? -14.646 -3.927 20.215 1.00 93.62 95 ASP A C 1
ATOM 724 O O . ASP A 1 95 ? -14.445 -4.485 19.134 1.00 93.62 95 ASP A O 1
ATOM 728 N N . ALA A 1 96 ? -14.950 -2.629 20.283 1.00 91.56 96 ALA A N 1
ATOM 729 C CA . ALA A 1 96 ? -15.049 -1.776 19.104 1.00 91.56 96 ALA A CA 1
ATOM 730 C C . ALA A 1 96 ? -13.662 -1.498 18.498 1.00 91.56 96 ALA A C 1
ATOM 732 O O . ALA A 1 96 ? -13.503 -1.547 17.277 1.00 91.56 96 ALA A O 1
ATOM 733 N N . ALA A 1 97 ? -12.646 -1.268 19.339 1.00 91.81 97 ALA A N 1
ATOM 734 C CA . ALA A 1 97 ? -11.265 -1.108 18.889 1.00 91.81 97 ALA A CA 1
ATOM 735 C C . ALA A 1 97 ? -10.749 -2.366 18.173 1.00 91.81 97 ALA A C 1
ATOM 737 O O . ALA A 1 97 ? -10.124 -2.285 17.112 1.00 91.81 97 ALA A O 1
ATOM 738 N N . GLU A 1 98 ? -11.082 -3.540 18.707 1.00 93.12 98 GLU A N 1
ATOM 739 C CA . GLU A 1 98 ? -10.719 -4.823 18.117 1.00 93.12 98 GLU A CA 1
ATOM 740 C C . GLU A 1 98 ? -11.401 -5.055 16.761 1.00 93.12 98 GLU A C 1
ATOM 742 O O . GLU A 1 98 ? -10.778 -5.547 15.817 1.00 93.12 98 GLU A O 1
ATOM 747 N N . GLN A 1 99 ? -12.659 -4.636 16.602 1.00 93.44 99 GLN A N 1
ATOM 748 C CA . GLN A 1 99 ? -13.328 -4.664 15.297 1.00 93.44 99 GLN A CA 1
ATOM 749 C C . GLN A 1 99 ? -12.639 -3.755 14.269 1.00 93.44 99 GLN A C 1
ATOM 751 O O . GLN A 1 99 ? -12.485 -4.151 13.110 1.00 93.44 99 GLN A O 1
ATOM 756 N N . CYS A 1 100 ? -12.196 -2.561 14.673 1.00 89.00 100 CYS A N 1
ATOM 757 C CA . CYS A 1 100 ? -11.432 -1.656 13.811 1.00 89.00 100 CYS A CA 1
ATOM 758 C C . CYS A 1 100 ? -10.104 -2.283 13.363 1.00 89.00 100 CYS A C 1
ATOM 760 O O . CYS A 1 100 ? -9.788 -2.250 12.172 1.00 89.00 100 CYS A O 1
ATOM 762 N N . ARG A 1 101 ? -9.372 -2.930 14.279 1.00 87.38 101 ARG A N 1
ATOM 763 C CA . ARG A 1 101 ? -8.133 -3.657 13.956 1.00 87.38 101 ARG A CA 1
ATOM 764 C C . ARG A 1 101 ? -8.362 -4.797 12.980 1.00 87.38 101 ARG A C 1
ATOM 766 O O . ARG A 1 101 ? -7.701 -4.839 11.947 1.00 87.38 101 ARG A O 1
ATOM 773 N N . LYS A 1 102 ? -9.343 -5.665 13.249 1.00 91.31 102 LYS A N 1
ATOM 774 C CA . LYS A 1 102 ? -9.696 -6.780 12.353 1.00 91.31 102 LYS A CA 1
ATOM 775 C C . LYS A 1 102 ? -9.992 -6.290 10.937 1.00 91.31 102 LYS A C 1
ATOM 777 O O . LYS A 1 102 ? -9.510 -6.872 9.969 1.00 91.31 102 LYS A O 1
ATOM 782 N N . ARG A 1 103 ? -10.743 -5.192 10.804 1.00 89.56 103 ARG A N 1
ATOM 783 C CA . ARG A 1 103 ? -11.039 -4.577 9.501 1.00 89.56 103 ARG A CA 1
ATOM 784 C C . ARG A 1 103 ? -9.793 -3.993 8.833 1.00 89.56 103 ARG A C 1
ATOM 786 O O . ARG A 1 103 ? -9.628 -4.185 7.635 1.00 89.56 103 ARG A O 1
ATOM 793 N N . SER A 1 104 ? -8.899 -3.355 9.588 1.00 86.69 104 SER A N 1
ATOM 794 C CA . SER A 1 104 ? -7.620 -2.860 9.062 1.00 86.69 104 SER A CA 1
ATOM 795 C C . SER A 1 104 ? -6.734 -4.005 8.544 1.00 86.69 104 SER A C 1
ATOM 797 O O . SER A 1 104 ? -6.233 -3.944 7.423 1.00 86.69 104 SER A O 1
ATOM 799 N N . THR A 1 105 ? -6.646 -5.122 9.274 1.00 85.88 105 THR A N 1
ATOM 800 C CA . THR A 1 105 ? -5.922 -6.325 8.825 1.00 85.88 105 THR A CA 1
ATOM 801 C C . THR A 1 105 ? -6.483 -6.890 7.517 1.00 85.88 105 THR A C 1
ATOM 803 O O . THR A 1 105 ? -5.717 -7.297 6.642 1.00 85.88 105 THR A O 1
ATOM 806 N N . LEU A 1 106 ? -7.810 -6.884 7.341 1.00 89.50 106 LEU A N 1
ATOM 807 C CA . LEU A 1 106 ? -8.436 -7.304 6.083 1.00 89.50 106 LEU A CA 1
ATOM 808 C C . LEU A 1 106 ? -8.060 -6.386 4.910 1.00 89.50 106 LEU A C 1
ATOM 810 O O . LEU A 1 106 ? -7.845 -6.883 3.804 1.00 89.50 106 LEU A O 1
ATOM 814 N N . LEU A 1 107 ? -7.940 -5.074 5.139 1.00 85.38 107 LEU A N 1
ATOM 815 C CA . LEU A 1 107 ? -7.501 -4.127 4.107 1.00 85.38 107 LEU A CA 1
ATOM 816 C C . LEU A 1 107 ? -6.045 -4.364 3.706 1.00 85.38 107 LEU A C 1
ATOM 818 O O . LEU A 1 107 ? -5.753 -4.383 2.513 1.00 85.38 107 LEU A O 1
ATOM 822 N N . VAL A 1 108 ? -5.159 -4.634 4.666 1.00 82.94 108 VAL A N 1
ATOM 823 C CA . VAL A 1 108 ? -3.758 -4.991 4.381 1.00 82.94 108 VAL A CA 1
ATOM 824 C C . VAL A 1 108 ? -3.679 -6.277 3.555 1.00 82.94 108 VAL A C 1
ATOM 826 O O . VAL A 1 108 ? -2.971 -6.336 2.550 1.00 82.94 108 VAL A O 1
ATOM 829 N N . ALA A 1 109 ? -4.459 -7.302 3.912 1.00 86.12 109 ALA A N 1
ATOM 830 C CA . ALA A 1 109 ? -4.523 -8.539 3.134 1.00 86.12 109 ALA A CA 1
ATOM 831 C C . ALA A 1 109 ? -5.040 -8.304 1.702 1.00 86.12 109 ALA A C 1
ATOM 833 O O . ALA A 1 109 ? -4.556 -8.926 0.754 1.00 86.12 109 ALA A O 1
ATOM 834 N N . LEU A 1 110 ? -6.005 -7.396 1.524 1.00 84.56 110 LEU A N 1
ATOM 835 C CA . LEU A 1 110 ? -6.508 -7.010 0.207 1.00 84.56 110 LEU A CA 1
ATOM 836 C C . LEU A 1 110 ? -5.451 -6.254 -0.611 1.00 84.56 110 LEU A C 1
ATOM 838 O O . LEU A 1 110 ? -5.270 -6.567 -1.784 1.00 84.56 110 LEU A O 1
ATOM 842 N N . GLN A 1 111 ? -4.721 -5.317 -0.001 1.00 83.62 111 GLN A N 1
ATOM 843 C CA . GLN A 1 111 ? -3.625 -4.591 -0.654 1.00 83.62 111 GLN A CA 1
ATOM 844 C C . GLN A 1 111 ? -2.536 -5.540 -1.155 1.00 83.62 111 GLN A C 1
ATOM 846 O O . GLN A 1 111 ? -2.122 -5.435 -2.307 1.00 83.62 111 GLN A O 1
ATOM 851 N N . LEU A 1 112 ? -2.126 -6.506 -0.327 1.00 82.19 112 LEU A N 1
ATOM 852 C CA . LEU A 1 112 ? -1.126 -7.508 -0.702 1.00 82.19 112 LEU A CA 1
ATOM 853 C C . LEU A 1 112 ? -1.589 -8.362 -1.888 1.00 82.19 112 LEU A C 1
ATOM 855 O O . LEU A 1 112 ? -0.823 -8.581 -2.822 1.00 82.19 112 LEU A O 1
ATOM 859 N N . ARG A 1 113 ? -2.858 -8.788 -1.901 1.00 84.12 113 ARG A N 1
ATOM 860 C CA . ARG A 1 113 ? -3.431 -9.544 -3.028 1.00 84.12 113 ARG A CA 1
ATOM 861 C C . ARG A 1 113 ? -3.492 -8.726 -4.316 1.00 84.12 113 ARG A C 1
ATOM 863 O O . ARG A 1 113 ? -3.259 -9.271 -5.391 1.00 84.12 113 ARG A O 1
ATOM 870 N N . LEU A 1 114 ? -3.825 -7.439 -4.222 1.00 80.38 114 LEU A N 1
ATOM 871 C CA . LEU A 1 114 ? -3.865 -6.546 -5.383 1.00 80.38 114 LEU A CA 1
ATOM 872 C C . LEU A 1 114 ? -2.461 -6.288 -5.939 1.00 80.38 114 LEU A C 1
ATOM 874 O O . LEU A 1 114 ? -2.291 -6.314 -7.154 1.00 80.38 114 LEU A O 1
ATOM 878 N N . ALA A 1 115 ? -1.464 -6.124 -5.067 1.00 75.38 115 ALA A N 1
ATOM 879 C CA . ALA A 1 115 ? -0.064 -5.973 -5.458 1.00 75.38 115 ALA A CA 1
ATOM 880 C C . ALA A 1 115 ? 0.521 -7.257 -6.086 1.00 75.38 115 ALA A C 1
ATOM 882 O O . ALA A 1 115 ? 1.283 -7.190 -7.048 1.00 75.38 115 ALA A O 1
ATOM 883 N N . GLN A 1 116 ? 0.135 -8.436 -5.589 1.00 77.62 116 GLN A N 1
ATOM 884 C CA . GLN A 1 116 ? 0.533 -9.724 -6.174 1.00 77.62 116 GLN A CA 1
ATOM 885 C C . GLN A 1 116 ? -0.085 -9.932 -7.561 1.00 77.62 116 GLN A C 1
ATOM 887 O O . GLN A 1 116 ? 0.621 -10.273 -8.500 1.00 77.62 116 GLN A O 1
ATOM 892 N N . ARG A 1 117 ? -1.377 -9.615 -7.734 1.00 68.62 117 ARG A N 1
ATOM 893 C CA . ARG A 1 117 ? -2.053 -9.719 -9.040 1.00 68.62 117 ARG A CA 1
ATOM 894 C C . ARG A 1 117 ? -1.480 -8.796 -10.111 1.00 68.62 117 ARG A C 1
ATOM 896 O O . ARG A 1 117 ? -1.544 -9.147 -11.281 1.00 68.62 117 ARG A O 1
ATOM 903 N N . SER A 1 118 ? -0.950 -7.632 -9.739 1.00 61.62 118 SER A N 1
ATOM 904 C CA . SER A 1 118 ? -0.209 -6.794 -10.689 1.00 61.62 118 SER A CA 1
ATOM 905 C C . SER A 1 118 ? 1.143 -7.392 -11.074 1.00 61.62 118 SER A C 1
ATOM 907 O O . SER A 1 118 ? 1.594 -7.170 -12.187 1.00 61.62 118 SER A O 1
ATOM 909 N N . SER A 1 119 ? 1.762 -8.174 -10.186 1.00 57.75 119 SER A N 1
ATOM 910 C CA . SER A 1 119 ? 3.038 -8.838 -10.463 1.00 57.75 119 SER A CA 1
ATOM 911 C C . SER A 1 119 ? 2.890 -10.081 -11.345 1.00 57.75 119 SER A C 1
ATOM 913 O O . SER A 1 119 ? 3.829 -10.407 -12.056 1.00 57.75 119 SER A O 1
ATOM 915 N N . ASP A 1 120 ? 1.738 -10.760 -11.303 1.00 57.09 1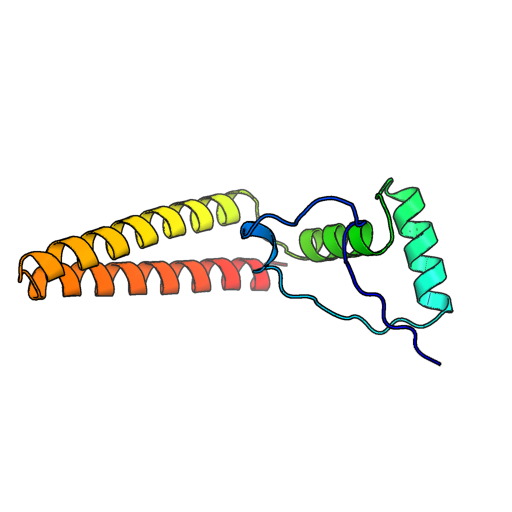20 ASP A N 1
ATOM 916 C CA . ASP A 1 120 ? 1.452 -11.953 -12.121 1.00 57.09 120 ASP A CA 1
ATOM 917 C C . ASP A 1 120 ? 0.964 -11.612 -13.546 1.00 57.09 120 ASP A C 1
ATOM 919 O O . ASP A 1 120 ? 0.860 -12.493 -14.398 1.00 57.09 120 ASP A O 1
ATOM 923 N N . ALA A 1 121 ? 0.592 -10.352 -13.794 1.00 51.91 121 ALA A N 1
ATOM 924 C CA . ALA A 1 121 ? 0.009 -9.887 -15.057 1.00 51.91 121 ALA A CA 1
ATOM 925 C C . ALA A 1 121 ? 1.015 -9.189 -15.995 1.00 51.91 121 ALA A C 1
ATOM 927 O O . ALA A 1 121 ? 0.608 -8.710 -17.057 1.00 51.91 121 ALA A O 1
ATOM 928 N N . GLY A 1 122 ? 2.286 -9.101 -15.592 1.00 44.72 122 GLY A N 1
ATOM 929 C CA . GLY A 1 122 ? 3.406 -8.556 -16.366 1.00 44.72 122 GLY A CA 1
ATOM 930 C C . GLY A 1 122 ? 4.368 -9.647 -16.806 1.00 44.72 122 GLY A C 1
ATOM 931 O O . GLY A 1 122 ? 4.913 -9.509 -17.922 1.00 44.72 122 GLY A O 1
#